Protein AF-A0A844NWA7-F1 (afdb_monomer)

Sequence (151 aa):
RWMRQHYPEQRPCFLFSRSERIAHPFISVETGQAMLVERLALKSALEQCKHQLRELQDKHDALLKQSTVIPACAQCPISDRAEATYLHIIGTMLELMLGQSPSGTPYSSFNSQEAIATAMIAHHGELMGITDRTLQAKFAQARRKLRSAVS

Structure (mmCIF, N/CA/C/O backbone):
data_AF-A0A844NWA7-F1
#
_entry.id   AF-A0A844NWA7-F1
#
loop_
_atom_site.group_PDB
_atom_site.id
_atom_site.type_symbol
_atom_site.label_atom_id
_atom_site.label_alt_id
_atom_site.label_comp_id
_atom_site.label_asym_id
_atom_site.label_entity_id
_atom_site.label_seq_id
_atom_site.pdbx_PDB_ins_code
_atom_site.Cartn_x
_atom_site.Cartn_y
_atom_site.Cartn_z
_atom_site.occupancy
_atom_site.B_iso_or_equiv
_atom_site.auth_seq_id
_atom_site.auth_comp_id
_atom_site.auth_asym_id
_atom_site.auth_atom_id
_atom_site.pdbx_PDB_model_num
ATOM 1 N N . ARG A 1 1 ? 25.373 12.951 -79.419 1.00 62.69 1 ARG A N 1
ATOM 2 C CA . ARG A 1 1 ? 25.790 12.198 -78.203 1.00 62.69 1 ARG A CA 1
ATOM 3 C C . ARG A 1 1 ? 26.819 12.947 -77.341 1.00 62.69 1 ARG A C 1
ATOM 5 O O . ARG A 1 1 ? 26.799 12.734 -76.141 1.00 62.69 1 ARG A O 1
ATOM 12 N N . TRP A 1 2 ? 27.613 13.870 -77.899 1.00 77.88 2 TRP A N 1
ATOM 13 C CA . TRP A 1 2 ? 28.657 14.644 -77.200 1.00 77.88 2 TRP A CA 1
ATOM 14 C C . TRP A 1 2 ? 28.201 15.414 -75.940 1.00 77.88 2 TRP A C 1
ATOM 16 O O . TRP A 1 2 ? 28.800 15.264 -74.883 1.00 77.88 2 TRP A O 1
ATOM 26 N N . MET A 1 3 ? 27.098 16.169 -75.998 1.00 76.31 3 MET A N 1
ATOM 27 C CA . MET A 1 3 ? 26.686 17.026 -74.870 1.00 76.31 3 MET A CA 1
ATOM 28 C C . MET A 1 3 ? 26.313 16.232 -73.601 1.00 76.31 3 MET A C 1
ATOM 30 O O . MET A 1 3 ? 26.644 16.654 -72.502 1.00 76.31 3 MET A O 1
ATOM 34 N N . ARG A 1 4 ? 25.723 15.031 -73.743 1.00 69.12 4 ARG A N 1
ATOM 35 C CA . ARG A 1 4 ? 25.460 14.124 -72.604 1.00 69.12 4 ARG A CA 1
ATOM 36 C C . ARG A 1 4 ? 26.738 13.570 -71.966 1.00 69.12 4 ARG A C 1
ATOM 38 O O . ARG A 1 4 ? 26.699 13.201 -70.803 1.00 69.12 4 ARG A O 1
ATOM 45 N N . GLN A 1 5 ? 27.825 13.468 -72.731 1.00 71.75 5 GLN A N 1
ATOM 46 C CA . GLN A 1 5 ? 29.094 12.897 -72.275 1.00 71.75 5 GLN A CA 1
ATOM 47 C C . GLN A 1 5 ? 30.012 13.949 -71.646 1.00 71.75 5 GLN A C 1
ATOM 49 O O . GLN A 1 5 ? 30.702 13.639 -70.685 1.00 71.75 5 GLN A O 1
ATOM 54 N N . HIS A 1 6 ? 30.007 15.181 -72.163 1.00 76.00 6 HIS A N 1
ATOM 55 C CA . HIS A 1 6 ? 30.931 16.232 -71.719 1.00 76.00 6 HIS A CA 1
ATOM 56 C C . HIS A 1 6 ? 30.297 17.277 -70.792 1.00 76.00 6 HIS A C 1
ATOM 58 O O . HIS A 1 6 ? 31.013 17.895 -70.012 1.00 76.00 6 HIS A O 1
ATOM 64 N N . TYR A 1 7 ? 28.973 17.464 -70.846 1.00 77.69 7 TYR A N 1
ATOM 65 C CA . TYR A 1 7 ? 28.261 18.479 -70.060 1.00 77.69 7 TYR A CA 1
ATOM 66 C C . TYR A 1 7 ? 26.940 17.925 -69.488 1.00 77.69 7 TYR A C 1
ATOM 68 O O . TYR A 1 7 ? 25.864 18.446 -69.787 1.00 77.69 7 TYR A O 1
ATOM 76 N N . PRO A 1 8 ? 26.980 16.848 -68.677 1.00 70.50 8 PRO A N 1
ATOM 77 C CA . PRO A 1 8 ? 25.778 16.162 -68.188 1.00 70.50 8 PRO A CA 1
ATOM 78 C C . PRO A 1 8 ? 24.862 17.053 -67.331 1.00 70.50 8 PRO A C 1
ATOM 80 O O . PRO A 1 8 ? 23.643 16.865 -67.379 1.00 70.50 8 PRO A O 1
ATOM 83 N N . GLU A 1 9 ? 25.443 18.034 -66.633 1.00 70.62 9 GLU A N 1
ATOM 84 C CA . GLU A 1 9 ? 24.768 19.023 -65.774 1.00 70.62 9 GLU A CA 1
ATOM 85 C C . GLU A 1 9 ? 24.154 20.198 -66.553 1.00 70.62 9 GLU A C 1
ATOM 87 O O . GLU A 1 9 ? 23.319 20.936 -66.034 1.00 70.62 9 GLU A O 1
ATOM 92 N N . GLN A 1 10 ? 24.542 20.389 -67.819 1.00 76.31 10 GLN A N 1
ATOM 93 C CA . GLN A 1 10 ? 24.051 21.480 -68.660 1.00 76.31 10 GLN A CA 1
ATOM 94 C C . GLN A 1 10 ? 23.194 20.902 -69.785 1.00 76.31 10 GLN A C 1
ATOM 96 O O . GLN A 1 10 ? 23.689 20.461 -70.821 1.00 76.31 10 GLN A O 1
ATOM 101 N N . ARG A 1 11 ? 21.872 20.897 -69.572 1.00 77.38 11 ARG A N 1
ATOM 102 C CA . ARG A 1 11 ? 20.884 20.366 -70.526 1.00 77.38 11 ARG A CA 1
ATOM 103 C C . ARG A 1 11 ? 19.966 21.474 -71.039 1.00 77.38 11 ARG A C 1
ATOM 105 O O . ARG A 1 11 ? 18.950 21.771 -70.404 1.00 77.38 11 ARG A O 1
ATOM 112 N N . PRO A 1 12 ? 20.283 22.084 -72.194 1.00 83.81 12 PRO A N 1
ATOM 113 C CA . PRO A 1 12 ? 19.467 23.144 -72.765 1.00 83.81 12 PRO A CA 1
ATOM 114 C C . PRO A 1 12 ? 18.063 22.662 -73.142 1.00 83.81 12 PRO A C 1
ATOM 116 O O . PRO A 1 12 ? 17.874 21.533 -73.597 1.00 83.81 12 PRO A O 1
ATOM 119 N N . CYS A 1 13 ? 17.074 23.547 -73.006 1.00 83.50 13 CYS A N 1
ATOM 120 C CA . CYS A 1 13 ? 15.666 23.239 -73.272 1.00 83.50 13 CYS A CA 1
ATOM 121 C C . CYS A 1 13 ? 15.360 22.844 -74.720 1.00 83.50 13 CYS A C 1
ATOM 123 O O . CYS A 1 13 ? 14.389 22.132 -74.951 1.00 83.50 13 CYS A O 1
ATOM 125 N N . PHE A 1 14 ? 16.179 23.294 -75.671 1.00 87.25 14 PHE A N 1
ATOM 126 C CA . PHE A 1 14 ? 15.984 23.050 -77.098 1.00 87.25 14 PHE A CA 1
ATOM 127 C C . PHE A 1 14 ? 16.537 21.694 -77.569 1.00 87.25 14 PHE A C 1
ATOM 129 O O . PHE A 1 14 ? 16.164 21.233 -78.641 1.00 87.25 14 PHE A O 1
ATOM 136 N N . LEU A 1 15 ? 17.404 21.044 -76.780 1.00 83.38 15 LEU A N 1
ATOM 137 C CA . LEU A 1 15 ? 17.989 19.731 -77.108 1.00 83.38 15 LEU A CA 1
ATOM 138 C C . LEU A 1 15 ? 17.419 18.585 -76.274 1.00 83.38 15 LEU A C 1
ATOM 140 O O . LEU A 1 15 ? 17.561 17.428 -76.662 1.00 83.38 15 LEU A O 1
ATOM 144 N N . PHE A 1 16 ? 16.809 18.893 -75.128 1.00 80.81 16 PHE A N 1
ATOM 145 C CA . PHE A 1 16 ? 16.330 17.901 -74.172 1.00 80.81 16 PHE A CA 1
ATOM 146 C C . PHE A 1 16 ? 14.909 18.220 -73.723 1.00 80.81 16 PHE A C 1
ATOM 148 O O . PHE A 1 16 ? 14.582 19.350 -73.339 1.00 80.81 16 PHE A O 1
ATOM 155 N N . SER A 1 17 ? 14.071 17.189 -73.709 1.00 82.69 17 SER A N 1
ATOM 156 C CA . SER A 1 17 ? 12.700 17.295 -73.217 1.00 82.69 17 SER A CA 1
ATOM 157 C C . SER A 1 17 ? 12.663 17.649 -71.722 1.00 82.69 17 SER A C 1
ATOM 159 O O . SER A 1 17 ? 13.653 17.537 -70.995 1.00 82.69 17 SER A O 1
ATOM 161 N N . ARG A 1 18 ? 11.504 18.104 -71.225 1.00 77.50 18 ARG A N 1
ATOM 162 C CA . ARG A 1 18 ? 11.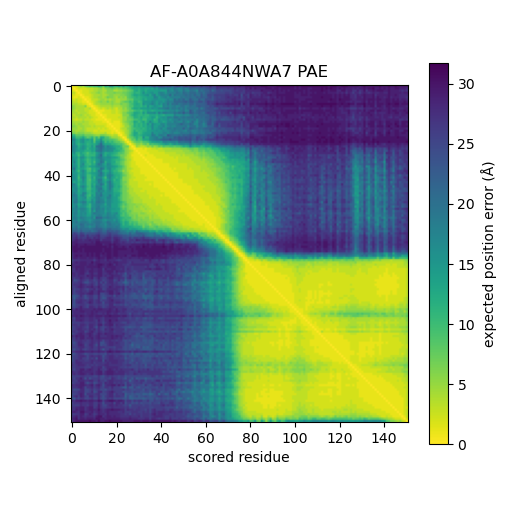336 18.448 -69.801 1.00 77.50 18 ARG A CA 1
ATOM 163 C C . ARG A 1 18 ? 11.670 17.263 -68.884 1.00 77.50 18 ARG A C 1
ATOM 165 O O . ARG A 1 18 ? 12.329 17.468 -67.872 1.00 77.50 18 ARG A O 1
ATOM 172 N N . SER A 1 19 ? 11.270 16.046 -69.247 1.00 75.12 19 SER A N 1
ATOM 173 C CA . SER A 1 19 ? 11.582 14.830 -68.486 1.00 75.12 19 SER A CA 1
ATOM 174 C C . SER A 1 19 ? 13.082 14.522 -68.474 1.00 75.12 19 SER A C 1
ATOM 176 O O . SER A 1 19 ? 13.630 14.225 -67.419 1.00 75.12 19 SER A O 1
ATOM 178 N N . GLU A 1 20 ? 13.782 14.689 -69.598 1.00 74.56 20 GLU A N 1
ATOM 179 C CA . GLU A 1 20 ? 15.239 14.494 -69.676 1.00 74.56 20 GLU A CA 1
ATOM 180 C C . GLU A 1 20 ? 16.040 15.568 -68.926 1.00 74.56 20 GLU A C 1
ATOM 182 O O . GLU A 1 20 ? 17.160 15.307 -68.491 1.00 74.56 20 GLU A O 1
ATOM 187 N N . ARG A 1 21 ? 15.492 16.775 -68.757 1.00 75.12 21 ARG A N 1
ATOM 188 C CA . ARG A 1 21 ? 16.121 17.845 -67.965 1.00 75.12 21 ARG A CA 1
ATOM 189 C C . ARG A 1 21 ? 15.929 17.679 -66.460 1.00 75.12 21 ARG A C 1
ATOM 191 O O . ARG A 1 21 ? 16.790 18.107 -65.705 1.00 75.12 21 ARG A O 1
ATOM 198 N N . ILE A 1 22 ? 14.820 17.074 -66.036 1.00 70.44 22 ILE A N 1
ATOM 199 C CA . ILE A 1 22 ? 14.517 16.817 -64.617 1.00 70.44 22 ILE A CA 1
ATOM 200 C C . ILE A 1 22 ? 15.156 15.501 -64.142 1.00 70.44 22 ILE A C 1
ATOM 202 O O . ILE A 1 22 ? 15.449 15.346 -62.958 1.00 70.44 22 ILE A O 1
ATOM 206 N N . ALA A 1 23 ? 15.403 14.555 -65.054 1.00 64.44 23 ALA A N 1
ATOM 207 C CA . ALA A 1 23 ? 16.129 13.328 -64.750 1.00 64.44 23 ALA A CA 1
ATOM 208 C C . ALA A 1 23 ? 17.564 13.651 -64.296 1.00 64.44 23 ALA A C 1
ATOM 210 O O . ALA A 1 23 ? 18.372 14.123 -65.098 1.00 64.44 23 ALA A O 1
ATOM 211 N N . HIS A 1 24 ? 17.875 13.394 -63.019 1.00 57.03 24 HIS A N 1
ATOM 212 C CA . HIS A 1 24 ? 19.195 13.668 -62.441 1.00 57.03 24 HIS A CA 1
ATOM 213 C C . HIS A 1 24 ? 20.295 12.986 -63.267 1.00 57.03 24 HIS A C 1
ATOM 215 O O . HIS A 1 24 ? 20.130 11.812 -63.615 1.00 57.03 24 HIS A O 1
ATOM 221 N N . PRO A 1 25 ? 21.384 13.685 -63.637 1.00 61.09 25 PRO A N 1
ATOM 222 C CA . PRO A 1 25 ? 22.192 13.252 -64.765 1.00 61.09 25 PRO A CA 1
ATOM 223 C C . PRO A 1 25 ? 22.860 11.892 -64.644 1.00 61.09 25 PRO A C 1
ATOM 225 O O . PRO A 1 25 ? 23.063 11.231 -65.661 1.00 61.09 25 PRO A O 1
ATOM 228 N N . PHE A 1 26 ? 23.161 11.473 -63.426 1.00 59.00 26 PHE A N 1
ATOM 229 C CA . PHE A 1 26 ? 23.766 10.200 -63.097 1.00 59.00 26 PHE A CA 1
ATOM 230 C C . PHE A 1 26 ? 23.651 10.113 -61.574 1.00 59.00 26 PHE A C 1
ATOM 232 O O . PHE A 1 26 ? 24.062 11.051 -60.895 1.00 59.00 26 PHE A O 1
ATOM 239 N N . ILE A 1 27 ? 23.076 9.057 -60.995 1.00 63.91 27 ILE A N 1
ATOM 240 C CA . ILE A 1 27 ? 23.367 8.795 -59.578 1.00 63.91 27 ILE A CA 1
ATOM 241 C C . ILE A 1 27 ? 24.880 8.570 -59.552 1.00 63.91 27 ILE A C 1
ATOM 243 O O . ILE A 1 27 ? 25.348 7.585 -60.121 1.00 63.91 27 ILE A O 1
ATOM 247 N N . SER A 1 28 ? 25.643 9.531 -59.020 1.00 73.81 28 SER A N 1
ATOM 248 C CA . SER A 1 28 ? 27.104 9.441 -59.012 1.00 73.81 28 SER A CA 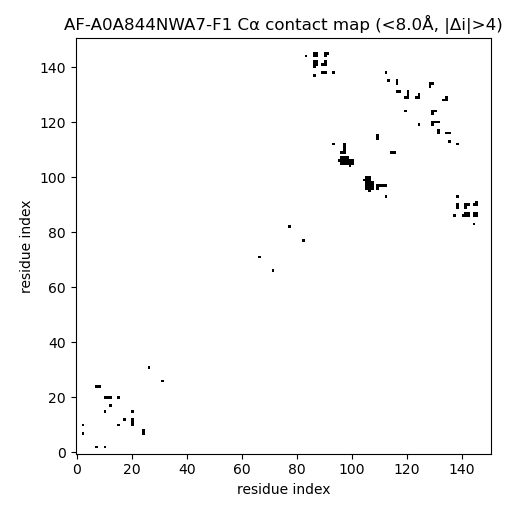1
ATOM 249 C C . SER A 1 28 ? 27.520 8.149 -58.320 1.00 73.81 28 SER A C 1
ATOM 251 O O . SER A 1 28 ? 26.874 7.714 -57.362 1.00 73.81 28 SER A O 1
ATOM 253 N N . VAL A 1 29 ? 28.611 7.540 -58.789 1.00 78.38 29 VAL A N 1
ATOM 254 C CA . VAL A 1 29 ? 29.218 6.384 -58.115 1.00 78.38 29 VAL A CA 1
ATOM 255 C C . VAL A 1 29 ? 29.466 6.714 -56.641 1.00 78.38 29 VAL A C 1
ATOM 257 O O . VAL A 1 29 ? 29.204 5.879 -55.782 1.00 78.38 29 VAL A O 1
ATOM 260 N N . GLU A 1 30 ? 29.857 7.954 -56.346 1.00 79.81 30 GLU A N 1
ATOM 261 C CA . GLU A 1 30 ? 30.055 8.465 -54.987 1.00 79.81 30 GLU A CA 1
ATOM 262 C C . GLU A 1 30 ? 28.755 8.469 -54.170 1.00 79.81 30 GLU A C 1
ATOM 264 O O . GLU A 1 30 ? 28.740 8.008 -53.032 1.00 79.81 30 GLU A O 1
ATOM 269 N N . THR A 1 31 ? 27.635 8.912 -54.752 1.00 83.56 31 THR A N 1
ATOM 270 C CA . THR A 1 31 ? 26.317 8.877 -54.094 1.00 83.56 31 THR A CA 1
ATOM 271 C C . THR A 1 31 ? 25.868 7.439 -53.842 1.00 83.56 31 THR A C 1
ATOM 273 O O . THR A 1 31 ? 25.386 7.122 -52.757 1.00 83.56 31 THR A O 1
ATOM 276 N N . GLY A 1 32 ? 26.072 6.541 -54.810 1.00 85.19 32 GLY A N 1
ATOM 277 C CA . GLY A 1 32 ? 25.780 5.116 -54.645 1.00 85.19 32 GLY A CA 1
ATOM 278 C C . GLY A 1 32 ? 26.629 4.462 -53.549 1.00 85.19 32 GLY A C 1
ATOM 279 O O . GLY A 1 32 ? 26.112 3.677 -52.754 1.00 85.19 32 GLY A O 1
ATOM 280 N N . GLN A 1 33 ? 27.914 4.815 -53.466 1.00 89.19 33 GLN A N 1
ATOM 281 C CA . GLN A 1 33 ? 28.819 4.365 -52.406 1.00 89.19 33 GLN A CA 1
ATOM 282 C C . GLN A 1 33 ? 28.403 4.913 -51.036 1.00 89.19 33 GLN A C 1
ATOM 284 O O . GLN A 1 33 ? 28.345 4.141 -50.082 1.00 89.19 33 GLN A O 1
ATOM 289 N N . ALA A 1 34 ? 28.042 6.196 -50.939 1.00 90.00 34 ALA A N 1
ATOM 290 C CA . ALA A 1 34 ? 27.546 6.801 -49.703 1.00 90.00 34 ALA A CA 1
ATOM 291 C C . ALA A 1 34 ? 26.274 6.098 -49.200 1.00 90.00 34 ALA A C 1
ATOM 293 O O . ALA A 1 34 ? 26.223 5.666 -48.049 1.00 90.00 34 ALA A O 1
ATOM 294 N N . MET A 1 35 ? 25.296 5.861 -50.082 1.00 91.75 35 MET A N 1
ATOM 295 C CA . MET A 1 35 ? 24.076 5.116 -49.741 1.00 91.75 35 MET A CA 1
ATOM 296 C C . MET A 1 35 ? 24.371 3.672 -49.313 1.00 91.75 35 MET A C 1
ATOM 298 O O . MET A 1 35 ? 23.699 3.130 -48.433 1.00 91.75 35 MET A O 1
ATOM 302 N N . LEU A 1 36 ? 25.371 3.020 -49.918 1.00 95.81 36 LEU A N 1
ATOM 303 C CA . LEU A 1 36 ? 25.789 1.678 -49.515 1.00 95.81 36 LEU A CA 1
ATOM 304 C C . LEU A 1 36 ? 26.409 1.684 -48.112 1.00 95.81 36 LEU A C 1
ATOM 306 O O . LEU A 1 36 ? 26.071 0.818 -47.305 1.00 95.81 36 LEU A O 1
ATOM 310 N N . VAL A 1 37 ? 27.272 2.657 -47.809 1.00 96.75 37 VAL A N 1
ATOM 311 C CA . VAL A 1 37 ? 27.876 2.829 -46.479 1.00 96.75 37 VAL A CA 1
ATOM 312 C C . VAL A 1 37 ? 26.797 3.081 -45.429 1.00 96.75 37 VAL A C 1
ATOM 314 O O . VAL A 1 37 ? 26.770 2.387 -44.413 1.00 96.75 37 VAL A O 1
ATOM 317 N N . GLU A 1 38 ? 25.857 3.990 -45.692 1.00 96.44 38 GLU A N 1
ATOM 318 C CA . GLU A 1 38 ? 24.724 4.255 -44.798 1.00 96.44 38 GLU A CA 1
ATOM 319 C C . GLU A 1 38 ? 23.873 3.004 -44.574 1.00 96.44 38 GLU A C 1
ATOM 321 O O . GLU A 1 38 ? 23.541 2.663 -43.439 1.00 96.44 38 GLU A O 1
ATOM 326 N N . ARG A 1 39 ? 23.572 2.252 -45.638 1.00 97.31 39 ARG A N 1
ATOM 327 C CA . ARG A 1 39 ? 22.820 0.998 -45.532 1.00 97.31 39 ARG A CA 1
ATOM 328 C C . ARG A 1 39 ? 23.543 -0.029 -44.661 1.00 97.31 39 ARG A C 1
ATOM 330 O O . ARG A 1 39 ? 22.896 -0.722 -43.874 1.00 97.31 39 ARG A O 1
ATOM 337 N N . LEU A 1 40 ? 24.860 -0.160 -44.810 1.00 98.12 40 LEU A N 1
ATOM 338 C CA . LEU A 1 40 ? 25.666 -1.071 -43.997 1.00 98.12 40 LEU A CA 1
ATOM 339 C C . LEU A 1 40 ? 25.706 -0.621 -42.531 1.00 98.12 40 LEU A C 1
ATOM 341 O O . LEU A 1 40 ? 25.538 -1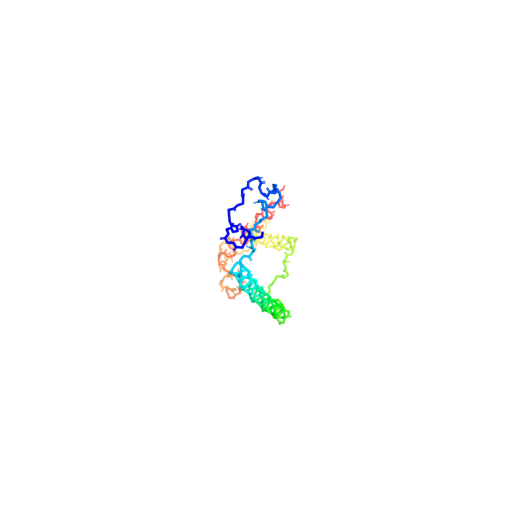.457 -41.641 1.00 98.12 40 LEU A O 1
ATOM 345 N N . ALA A 1 41 ? 25.843 0.682 -42.279 1.00 97.69 41 ALA A N 1
ATOM 346 C CA . ALA A 1 41 ? 25.805 1.255 -40.937 1.00 97.69 41 ALA A CA 1
ATOM 347 C C . ALA A 1 41 ? 24.447 1.018 -40.254 1.00 97.69 41 ALA A C 1
ATOM 349 O O . ALA A 1 41 ? 24.403 0.515 -39.131 1.00 97.69 41 ALA A O 1
ATOM 350 N N . LEU A 1 42 ? 23.337 1.278 -40.9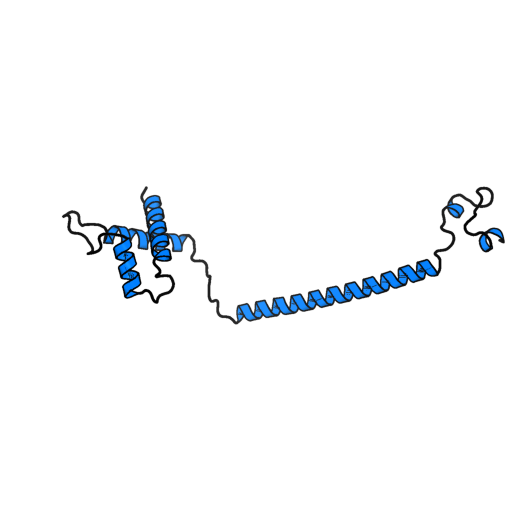52 1.00 97.50 42 LEU A N 1
ATOM 351 C CA . LEU A 1 42 ? 21.984 1.024 -40.446 1.00 97.50 42 LEU A CA 1
ATOM 352 C C . LEU A 1 42 ? 21.745 -0.462 -40.170 1.00 97.50 42 LEU A C 1
ATOM 354 O O . LEU A 1 42 ? 21.167 -0.813 -39.143 1.00 97.50 42 LEU A O 1
ATOM 358 N N . LYS A 1 43 ? 22.218 -1.351 -41.052 1.00 98.00 43 LYS A N 1
ATOM 359 C CA . LYS A 1 43 ? 22.123 -2.800 -40.835 1.00 98.00 43 LYS A CA 1
ATOM 360 C C . LYS A 1 43 ? 22.893 -3.227 -39.582 1.00 98.00 43 LYS A C 1
ATOM 362 O O . LYS A 1 43 ? 22.380 -4.031 -38.811 1.00 98.00 43 LYS A O 1
ATOM 367 N N . SER A 1 44 ? 24.086 -2.673 -39.367 1.00 97.62 44 SER A N 1
ATOM 368 C CA . SER A 1 44 ? 24.888 -2.922 -38.164 1.00 97.62 44 SER A CA 1
ATOM 369 C C . SER A 1 44 ? 24.169 -2.448 -36.895 1.00 97.62 44 SER A C 1
ATOM 371 O O . SER A 1 44 ? 23.994 -3.228 -35.959 1.00 97.62 44 SER A O 1
ATOM 373 N N . ALA A 1 45 ? 23.661 -1.212 -36.890 1.00 97.25 45 ALA A N 1
ATOM 374 C CA . ALA A 1 45 ? 22.929 -0.647 -35.756 1.00 97.25 45 ALA A CA 1
ATOM 375 C C . ALA A 1 45 ? 21.656 -1.445 -35.422 1.00 97.25 45 ALA A C 1
ATOM 377 O O . ALA A 1 45 ? 21.338 -1.672 -34.255 1.00 97.25 45 ALA A O 1
ATOM 378 N N . LEU A 1 46 ? 20.945 -1.925 -36.444 1.00 98.25 46 LEU A N 1
ATOM 379 C CA . LEU A 1 46 ? 19.755 -2.754 -36.274 1.00 98.25 46 LEU A CA 1
ATOM 380 C C . LEU A 1 46 ? 20.091 -4.094 -35.607 1.00 98.25 46 LEU A C 1
ATOM 382 O O . LEU A 1 46 ? 19.390 -4.513 -34.685 1.00 98.25 46 LEU A O 1
ATOM 386 N N . GLU A 1 47 ? 21.168 -4.759 -36.029 1.00 98.06 47 GLU A N 1
ATOM 387 C CA . GLU A 1 47 ? 21.601 -6.009 -35.398 1.00 98.06 47 GLU A CA 1
ATOM 388 C C . GLU A 1 47 ? 22.086 -5.798 -33.955 1.00 98.06 47 GLU A C 1
ATOM 390 O O . GLU A 1 47 ? 21.758 -6.604 -33.082 1.00 98.06 47 GLU A O 1
ATOM 395 N N . GLN A 1 48 ? 22.763 -4.682 -33.665 1.00 97.50 48 GLN A N 1
ATOM 396 C CA . GLN A 1 48 ? 23.126 -4.301 -32.294 1.00 97.50 48 GLN A CA 1
ATOM 397 C C . GLN A 1 48 ? 21.886 -4.094 -31.413 1.00 97.50 48 GLN A C 1
ATOM 399 O O . GLN A 1 48 ? 21.799 -4.666 -30.328 1.00 97.50 48 GLN A O 1
ATOM 404 N N . CYS A 1 49 ? 20.888 -3.351 -31.898 1.00 97.19 49 CYS A N 1
ATOM 405 C CA . CYS A 1 49 ? 19.640 -3.124 -31.169 1.00 97.19 49 CYS A CA 1
ATOM 406 C C . CYS A 1 49 ? 18.898 -4.442 -30.888 1.00 97.19 49 CYS A C 1
ATOM 408 O O . CYS A 1 49 ? 18.468 -4.695 -29.762 1.00 97.19 49 CYS A O 1
ATOM 410 N N . LYS A 1 50 ? 18.818 -5.344 -31.878 1.00 97.88 50 LYS A N 1
ATOM 411 C CA . LYS A 1 50 ? 18.243 -6.686 -31.687 1.00 97.88 50 LYS A CA 1
ATOM 412 C C . LYS A 1 50 ? 18.999 -7.514 -30.651 1.00 97.88 50 LYS A C 1
ATOM 414 O O . LYS A 1 50 ? 18.383 -8.352 -29.994 1.00 97.88 50 LYS A O 1
ATOM 419 N N . HIS A 1 51 ? 20.318 -7.362 -30.557 1.00 97.75 51 HIS A N 1
ATOM 420 C CA . HIS A 1 51 ? 21.114 -8.051 -29.545 1.00 97.75 51 HIS A CA 1
ATOM 421 C C . HIS A 1 51 ? 20.806 -7.505 -28.148 1.00 97.75 51 HIS A C 1
ATOM 423 O O . HIS A 1 51 ? 20.541 -8.281 -27.236 1.00 97.75 51 HIS A O 1
ATOM 429 N N . GLN A 1 52 ? 20.776 -6.181 -27.988 1.00 96.88 52 GLN A N 1
ATOM 430 C CA . GLN A 1 52 ? 20.434 -5.539 -26.714 1.00 96.88 52 GLN A CA 1
ATOM 431 C C . GLN A 1 52 ? 19.024 -5.910 -26.247 1.00 96.88 52 GLN A C 1
ATOM 433 O O . GLN A 1 52 ? 18.810 -6.170 -25.066 1.00 96.88 52 GLN A O 1
ATOM 438 N N . LEU A 1 53 ? 18.067 -5.979 -27.175 1.00 97.31 53 LEU A N 1
ATOM 439 C CA . LEU A 1 53 ? 16.700 -6.381 -26.866 1.00 97.31 53 LEU A CA 1
ATOM 440 C C . LEU A 1 53 ? 16.630 -7.833 -26.383 1.00 97.31 53 LEU A C 1
ATOM 442 O O . LEU A 1 53 ? 15.965 -8.097 -25.387 1.00 97.31 53 LEU A O 1
ATOM 446 N N . ARG A 1 54 ? 17.358 -8.750 -27.034 1.00 97.44 54 ARG A N 1
ATOM 447 C CA . ARG A 1 54 ? 17.471 -10.145 -26.581 1.00 97.44 54 ARG A CA 1
ATOM 448 C C . ARG A 1 54 ? 18.093 -10.239 -25.190 1.00 97.44 54 ARG A C 1
ATOM 450 O O . ARG A 1 54 ? 17.531 -10.887 -24.322 1.00 97.44 54 ARG A O 1
ATOM 457 N N . GLU A 1 55 ? 19.178 -9.512 -24.939 1.00 97.12 55 GLU A N 1
ATOM 458 C CA . GLU A 1 55 ? 19.828 -9.495 -23.624 1.00 97.12 55 GLU A CA 1
ATOM 459 C C . GLU A 1 55 ? 18.904 -8.953 -22.517 1.00 97.12 55 GLU A C 1
ATOM 461 O O . GLU A 1 55 ? 18.888 -9.468 -21.399 1.00 97.12 55 GLU A O 1
ATOM 466 N N . LEU A 1 56 ? 18.114 -7.916 -22.811 1.00 96.56 56 LEU A N 1
ATOM 467 C CA . LEU A 1 56 ? 17.118 -7.391 -21.875 1.00 96.56 56 LEU A CA 1
ATOM 468 C C . LEU A 1 56 ? 15.973 -8.375 -21.634 1.00 96.56 56 LEU A C 1
ATOM 470 O O . LEU A 1 56 ? 15.529 -8.500 -20.494 1.00 96.56 56 LEU A O 1
ATOM 474 N N . GLN A 1 57 ? 15.513 -9.072 -22.674 1.00 96.69 57 GLN A N 1
ATOM 475 C CA . GLN A 1 57 ? 14.512 -10.130 -22.543 1.00 96.69 57 GLN A CA 1
ATOM 476 C C . GLN A 1 57 ? 15.036 -11.277 -21.674 1.00 96.69 57 GLN A C 1
ATOM 478 O O . GLN A 1 57 ? 14.368 -11.652 -20.716 1.00 96.69 57 GLN A O 1
ATOM 483 N N . ASP A 1 58 ? 16.264 -11.741 -21.906 1.00 95.94 58 ASP A N 1
ATOM 484 C CA . ASP A 1 58 ? 16.887 -12.795 -21.100 1.00 95.94 58 ASP A CA 1
ATOM 485 C C . ASP A 1 58 ? 17.020 -12.379 -19.626 1.00 95.94 58 ASP A C 1
ATOM 487 O O . ASP A 1 58 ? 16.730 -13.161 -18.718 1.00 95.94 58 ASP A O 1
ATOM 491 N N . LYS A 1 59 ? 17.410 -11.121 -19.366 1.00 93.88 59 LYS A N 1
ATOM 492 C CA . LYS A 1 59 ? 17.451 -10.558 -18.005 1.00 93.88 59 LYS A CA 1
ATOM 493 C C . LYS A 1 59 ? 16.062 -10.488 -17.377 1.00 93.88 59 LYS A C 1
ATOM 49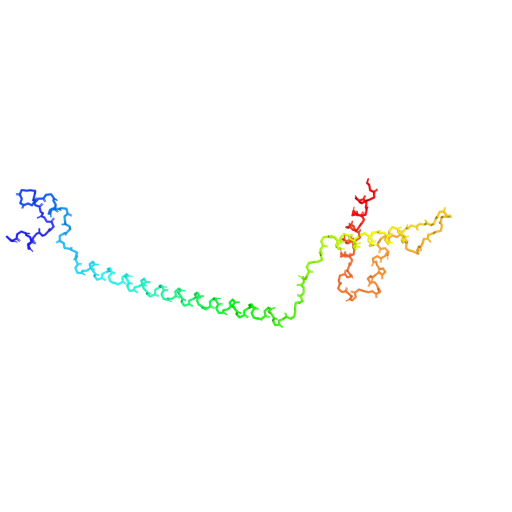5 O O . LYS A 1 59 ? 15.917 -10.824 -16.204 1.00 93.88 59 LYS A O 1
ATOM 500 N N . HIS A 1 60 ? 15.051 -10.059 -18.128 1.00 92.81 60 HIS A N 1
ATOM 501 C CA . HIS A 1 60 ? 13.672 -9.998 -17.649 1.00 92.81 60 HIS A CA 1
ATOM 502 C C . HIS A 1 60 ? 13.146 -11.390 -17.282 1.00 92.81 60 HIS A C 1
ATOM 504 O O . HIS A 1 60 ? 12.635 -11.583 -16.180 1.00 92.81 60 HIS A O 1
ATOM 510 N N . ASP A 1 61 ? 13.360 -12.376 -18.149 1.00 92.50 61 ASP A N 1
ATOM 511 C CA . ASP A 1 61 ? 12.955 -13.760 -17.916 1.00 92.50 61 ASP A CA 1
ATOM 512 C C . ASP A 1 61 ? 13.705 -14.379 -16.731 1.00 92.50 61 ASP A C 1
ATOM 514 O O . ASP A 1 61 ? 13.122 -15.124 -15.939 1.00 92.50 61 ASP A O 1
ATOM 518 N N . ALA A 1 62 ? 14.991 -14.056 -16.564 1.00 89.88 62 ALA A N 1
ATOM 519 C CA . ALA A 1 62 ? 15.769 -14.467 -15.399 1.00 89.88 62 ALA A CA 1
ATOM 520 C C . ALA A 1 62 ? 15.221 -13.858 -14.099 1.00 89.88 62 ALA A C 1
ATOM 522 O O . ALA A 1 62 ? 15.094 -14.573 -13.103 1.00 89.88 62 ALA A O 1
ATOM 523 N N . LEU A 1 63 ? 14.848 -12.574 -14.106 1.00 86.19 63 LEU A N 1
ATOM 524 C CA . LEU A 1 63 ? 14.229 -11.906 -12.957 1.00 86.19 63 LEU A CA 1
ATOM 525 C C . LEU A 1 63 ? 12.851 -12.490 -12.627 1.00 86.19 63 LEU A C 1
ATOM 527 O O . LEU A 1 63 ? 12.566 -12.731 -11.456 1.00 86.19 63 LEU A O 1
ATOM 531 N N . LEU A 1 64 ? 12.018 -12.781 -13.631 1.00 82.75 64 LEU A N 1
ATOM 532 C CA . LEU A 1 64 ? 10.733 -13.454 -13.420 1.00 82.75 64 LEU A CA 1
ATOM 533 C C . LEU A 1 64 ? 10.926 -14.837 -12.790 1.00 82.75 64 LEU A C 1
ATOM 535 O O . LEU A 1 64 ? 10.271 -15.161 -11.801 1.00 82.75 64 LEU A O 1
ATOM 539 N N . LYS A 1 65 ? 11.875 -15.632 -13.298 1.00 81.88 65 LYS A N 1
ATOM 540 C CA . LYS A 1 65 ? 12.211 -16.940 -12.715 1.00 81.88 65 LYS A CA 1
ATOM 541 C C . LYS A 1 65 ? 12.719 -16.807 -11.279 1.00 81.88 65 LYS A C 1
ATOM 543 O O . LYS A 1 65 ? 12.264 -17.548 -10.411 1.00 81.88 65 LYS A O 1
ATOM 548 N N . GLN A 1 66 ? 13.590 -15.841 -10.987 1.00 71.25 66 GLN A N 1
ATOM 549 C CA . GLN A 1 66 ? 14.020 -15.562 -9.611 1.00 71.25 66 GLN A CA 1
ATOM 550 C C . GLN A 1 66 ? 12.843 -15.159 -8.714 1.00 71.25 66 GLN A C 1
ATOM 552 O O . GLN A 1 66 ? 12.738 -15.664 -7.601 1.00 71.25 66 GLN A O 1
ATOM 557 N N . SER A 1 67 ? 11.909 -14.344 -9.208 1.00 59.16 67 SER A N 1
ATOM 558 C CA . SER A 1 67 ? 10.696 -13.967 -8.472 1.00 59.16 67 SER A CA 1
ATOM 559 C C . SER A 1 67 ? 9.774 -15.153 -8.174 1.00 59.16 67 SER A C 1
ATOM 561 O O . SER A 1 67 ? 9.039 -15.096 -7.195 1.00 59.16 67 SER A O 1
ATOM 563 N N . THR A 1 68 ? 9.789 -16.215 -8.987 1.00 58.97 68 THR A N 1
ATOM 564 C CA . THR A 1 68 ? 9.035 -17.451 -8.697 1.00 58.97 68 THR A CA 1
ATOM 565 C C . THR A 1 68 ? 9.735 -18.380 -7.700 1.00 58.97 68 THR A C 1
ATOM 567 O O . THR A 1 68 ? 9.084 -19.243 -7.118 1.00 58.97 68 THR A O 1
ATOM 570 N N . VAL A 1 69 ? 11.049 -18.218 -7.501 1.00 57.91 69 VAL A N 1
ATOM 571 C CA . VAL A 1 69 ? 11.877 -19.058 -6.614 1.00 57.91 69 VAL A CA 1
ATOM 572 C C . VAL A 1 69 ? 12.119 -18.393 -5.254 1.00 57.91 69 VAL A C 1
ATOM 574 O O . VAL A 1 69 ? 12.326 -19.085 -4.260 1.00 57.91 69 VAL A O 1
ATOM 577 N N . ILE A 1 70 ? 12.034 -17.063 -5.173 1.00 49.44 70 ILE A N 1
ATOM 578 C CA . ILE A 1 70 ? 11.909 -16.354 -3.899 1.00 49.44 70 ILE A CA 1
ATOM 579 C C . ILE A 1 70 ? 10.479 -16.616 -3.402 1.00 49.44 70 ILE A C 1
ATOM 581 O O . ILE A 1 70 ? 9.537 -16.157 -4.051 1.00 49.44 70 ILE A O 1
ATOM 585 N N . PRO A 1 71 ? 10.265 -17.353 -2.292 1.00 47.91 71 PRO A N 1
ATOM 586 C CA . PRO A 1 71 ? 8.927 -17.474 -1.736 1.00 47.91 71 PRO A CA 1
ATOM 587 C C . PRO A 1 71 ? 8.436 -16.059 -1.462 1.00 47.91 71 PRO A C 1
ATOM 589 O O . PRO A 1 71 ? 9.177 -15.260 -0.895 1.00 47.91 71 PRO A O 1
ATOM 592 N N . ALA A 1 72 ? 7.226 -15.763 -1.928 1.00 47.12 72 ALA A N 1
ATOM 593 C CA . ALA A 1 72 ? 6.522 -14.498 -1.807 1.00 47.12 72 ALA A CA 1
ATOM 594 C C . ALA A 1 72 ? 6.607 -13.899 -0.389 1.00 47.12 72 ALA A C 1
ATOM 596 O O . ALA A 1 72 ? 5.690 -14.007 0.421 1.00 47.12 72 ALA A O 1
ATOM 597 N N . CYS A 1 73 ? 7.714 -13.237 -0.080 1.00 49.38 73 CYS A N 1
ATOM 598 C CA . CYS A 1 73 ? 7.818 -12.339 1.045 1.00 49.38 73 CYS A CA 1
ATOM 599 C C . CYS A 1 73 ? 7.221 -11.019 0.568 1.00 49.38 73 CYS A C 1
ATOM 601 O O . CYS A 1 73 ? 7.874 -10.246 -0.126 1.00 49.38 73 CYS A O 1
ATOM 603 N N . ALA A 1 74 ? 5.972 -10.811 0.986 1.00 53.66 74 ALA A N 1
ATOM 604 C CA . ALA A 1 74 ? 5.162 -9.601 0.900 1.00 53.66 74 ALA A CA 1
ATOM 605 C C . ALA A 1 74 ? 4.131 -9.549 -0.245 1.00 53.66 74 ALA A C 1
ATOM 607 O O . ALA A 1 74 ? 4.458 -9.470 -1.422 1.00 53.66 74 ALA A O 1
ATOM 608 N N . GLN A 1 75 ? 2.874 -9.409 0.196 1.00 52.28 75 GLN A N 1
ATOM 609 C CA . GLN A 1 75 ? 1.719 -8.854 -0.517 1.00 52.28 75 GLN A CA 1
ATOM 610 C C . GLN A 1 75 ? 0.849 -9.841 -1.309 1.00 52.28 75 GLN A C 1
ATOM 612 O O . GLN A 1 75 ? 0.563 -9.642 -2.483 1.00 52.28 75 GLN A O 1
ATOM 617 N N . CYS A 1 76 ? 0.223 -10.785 -0.602 1.00 51.62 76 CYS A N 1
ATOM 618 C CA . CYS A 1 76 ? -1.234 -10.802 -0.740 1.00 51.62 76 CYS A CA 1
ATOM 619 C C . CYS A 1 76 ? -1.726 -9.487 -0.114 1.00 51.62 76 CYS A C 1
ATOM 621 O O . CYS A 1 76 ? -1.549 -9.326 1.099 1.00 51.62 76 CYS A O 1
ATOM 623 N N . PRO A 1 77 ? -2.255 -8.514 -0.877 1.00 66.12 77 PRO A N 1
ATOM 624 C CA . PRO A 1 77 ? -2.842 -7.338 -0.261 1.00 66.12 77 PRO A CA 1
ATOM 625 C C . PRO A 1 77 ? -3.957 -7.823 0.666 1.00 66.12 77 PRO A C 1
ATOM 627 O O . PRO A 1 77 ? -4.832 -8.591 0.256 1.00 66.12 77 PRO A O 1
ATOM 630 N N . ILE A 1 78 ? -3.899 -7.431 1.941 1.00 69.25 78 ILE A N 1
ATOM 631 C CA . ILE A 1 78 ? -5.050 -7.586 2.828 1.00 69.25 78 ILE A CA 1
ATOM 632 C C . ILE A 1 78 ? -6.196 -6.873 2.111 1.00 69.25 78 ILE A C 1
ATOM 634 O O . ILE A 1 78 ? -6.073 -5.693 1.802 1.00 69.25 78 ILE A O 1
ATOM 638 N N . SER A 1 79 ? -7.272 -7.594 1.783 1.00 87.00 79 SER A N 1
ATOM 639 C CA . SER A 1 79 ? -8.422 -6.965 1.124 1.00 87.00 79 SER A CA 1
ATOM 640 C C . SER A 1 79 ? -8.923 -5.780 1.956 1.00 87.00 79 SER A C 1
ATOM 642 O O . SER A 1 79 ? -8.912 -5.867 3.187 1.00 87.00 79 SER A O 1
ATOM 644 N N . ASP A 1 80 ? -9.443 -4.733 1.313 1.00 87.94 80 ASP A N 1
ATOM 645 C CA . ASP A 1 80 ? -9.991 -3.552 2.003 1.00 87.94 80 ASP A CA 1
ATOM 646 C C . ASP A 1 80 ? -10.991 -3.933 3.106 1.00 87.94 80 ASP A C 1
ATOM 648 O O . ASP A 1 80 ? -11.028 -3.333 4.182 1.00 87.94 80 ASP A O 1
ATOM 652 N N . ARG A 1 81 ? -11.776 -4.995 2.866 1.00 89.94 81 ARG A N 1
ATOM 653 C CA . ARG A 1 81 ? -12.706 -5.564 3.847 1.00 89.94 81 ARG A CA 1
ATOM 654 C C . ARG A 1 81 ? -11.982 -6.097 5.083 1.00 89.94 81 ARG A C 1
ATOM 656 O O . ARG A 1 81 ? -12.401 -5.797 6.195 1.00 89.94 81 ARG A O 1
ATOM 663 N N . ALA A 1 82 ? -10.926 -6.886 4.899 1.00 93.56 82 ALA A N 1
ATOM 664 C CA . ALA A 1 82 ? -10.157 -7.449 6.005 1.00 93.56 82 ALA A CA 1
ATOM 665 C C . ALA A 1 82 ? -9.396 -6.359 6.778 1.00 93.56 82 ALA A C 1
ATOM 667 O O . ALA A 1 82 ? -9.395 -6.386 8.007 1.00 93.56 82 ALA A O 1
ATOM 668 N N . GLU A 1 83 ? -8.825 -5.360 6.092 1.00 93.62 83 GLU A N 1
ATOM 669 C CA . GLU A 1 83 ? -8.191 -4.219 6.765 1.00 93.62 83 GLU A CA 1
ATOM 670 C C . GLU A 1 83 ? -9.213 -3.457 7.616 1.00 93.62 83 GLU A C 1
ATOM 672 O O . GLU A 1 83 ? -8.954 -3.179 8.789 1.00 93.62 83 GLU A O 1
ATOM 677 N N . ALA A 1 84 ? -10.400 -3.177 7.067 1.00 94.50 84 ALA A N 1
ATOM 678 C CA . ALA A 1 84 ? -11.479 -2.541 7.815 1.00 94.50 84 ALA A CA 1
ATOM 679 C C . ALA A 1 84 ? -11.883 -3.367 9.046 1.00 94.50 84 ALA A C 1
ATOM 681 O O . ALA A 1 84 ? -12.024 -2.807 10.132 1.00 94.50 84 ALA A O 1
ATOM 682 N N . THR A 1 85 ? -12.008 -4.692 8.913 1.00 96.12 85 THR A N 1
ATOM 683 C CA . THR A 1 85 ? -12.292 -5.583 10.046 1.00 96.12 85 T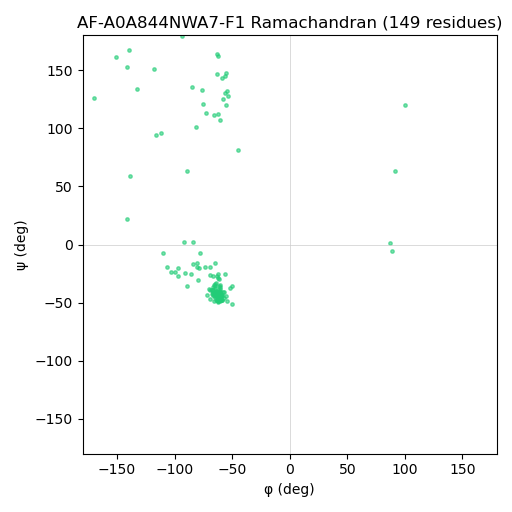HR A CA 1
ATOM 684 C C . THR A 1 85 ? -11.223 -5.476 11.135 1.00 96.12 85 THR A C 1
ATOM 686 O O . THR A 1 85 ? -11.577 -5.283 12.297 1.00 96.12 85 THR A O 1
ATOM 689 N N . TYR A 1 86 ? -9.931 -5.526 10.793 1.00 96.31 86 TYR A N 1
ATOM 690 C CA . TYR A 1 86 ? -8.861 -5.389 11.787 1.00 96.31 86 TYR A CA 1
ATOM 691 C C . TYR A 1 86 ? -8.861 -4.018 12.462 1.00 96.31 86 TYR A C 1
ATOM 693 O O . TYR A 1 86 ? -8.705 -3.929 13.677 1.00 96.31 86 TYR A O 1
ATOM 701 N N . LEU A 1 87 ? -9.097 -2.946 11.705 1.00 97.12 87 LEU A N 1
ATOM 702 C CA . LEU A 1 87 ? -9.193 -1.598 12.261 1.00 97.12 87 LEU A CA 1
ATOM 703 C C . LEU A 1 87 ? -10.405 -1.431 13.186 1.00 97.12 87 LEU A C 1
ATOM 705 O O . LEU A 1 87 ? -10.289 -0.737 14.192 1.00 97.12 87 LEU A O 1
ATOM 709 N N . HIS A 1 88 ? -11.538 -2.079 12.902 1.00 97.75 88 HIS A N 1
ATOM 710 C CA . HIS A 1 88 ? -12.681 -2.096 13.818 1.00 97.75 88 HIS A CA 1
ATOM 711 C C . HIS A 1 88 ? -12.376 -2.870 15.101 1.00 97.75 88 HIS A C 1
ATOM 713 O O . HIS A 1 88 ? -12.698 -2.386 16.183 1.00 97.75 88 HIS A O 1
ATOM 719 N N . ILE A 1 89 ? -11.718 -4.030 15.009 1.00 98.00 89 ILE A N 1
ATOM 720 C CA . ILE A 1 89 ? -11.304 -4.805 16.190 1.00 98.00 89 ILE A CA 1
ATOM 721 C C . ILE A 1 89 ? -10.351 -3.973 17.057 1.00 98.00 89 ILE A C 1
ATOM 723 O O . ILE A 1 89 ? -10.582 -3.820 18.251 1.00 98.00 89 ILE A O 1
ATOM 727 N N . ILE A 1 90 ? -9.330 -3.357 16.456 1.00 97.44 90 ILE A N 1
ATOM 728 C CA . ILE A 1 90 ? -8.389 -2.491 17.182 1.00 97.44 90 ILE A CA 1
ATOM 729 C C . ILE A 1 90 ? -9.125 -1.301 17.806 1.00 97.44 90 ILE A C 1
ATOM 731 O O . ILE A 1 90 ? -8.920 -0.988 18.974 1.00 97.44 90 ILE A O 1
ATOM 735 N N . GLY A 1 91 ? -9.997 -0.635 17.046 1.00 97.56 91 GLY A N 1
ATOM 736 C CA . GLY A 1 91 ? -10.737 0.531 17.526 1.00 97.56 91 GLY A CA 1
ATOM 737 C C . GLY A 1 91 ? -11.644 0.198 18.709 1.00 97.56 91 GLY A C 1
ATOM 738 O O . GLY A 1 91 ? -11.652 0.931 19.693 1.00 97.56 91 GLY A O 1
ATOM 739 N N . THR A 1 92 ? -12.366 -0.921 18.632 1.00 97.81 92 THR A N 1
ATOM 740 C CA . THR A 1 92 ? -13.280 -1.370 19.693 1.00 97.81 92 THR A CA 1
ATOM 741 C C . THR A 1 92 ? -12.519 -1.829 20.931 1.00 97.81 92 THR A C 1
ATOM 743 O O . THR A 1 92 ? -12.920 -1.498 22.043 1.00 97.81 92 THR A O 1
ATOM 746 N N . MET A 1 93 ? -11.376 -2.502 20.766 1.00 97.69 93 MET A N 1
ATOM 747 C CA . MET A 1 93 ? -10.477 -2.804 21.883 1.00 97.69 93 MET A CA 1
ATOM 748 C C . MET A 1 93 ? -9.979 -1.528 22.567 1.00 97.69 93 MET A C 1
ATOM 750 O O . MET A 1 93 ? -10.013 -1.452 23.790 1.00 97.69 93 MET A O 1
ATOM 754 N N . LEU A 1 94 ? -9.576 -0.504 21.805 1.00 97.56 94 LEU A N 1
ATOM 755 C CA . LEU A 1 94 ? -9.149 0.778 22.374 1.00 97.56 94 LEU A CA 1
ATOM 756 C C . LEU A 1 94 ? -10.279 1.477 23.144 1.00 97.56 94 LEU A C 1
ATOM 758 O O . LEU A 1 94 ? -10.030 2.002 24.226 1.00 97.56 94 LEU A O 1
ATOM 762 N N . GLU A 1 95 ? -11.506 1.489 22.614 1.00 96.50 95 GLU A N 1
ATOM 763 C CA . GLU A 1 95 ? -12.665 2.057 23.317 1.00 96.50 95 GLU A CA 1
ATOM 764 C C . GLU A 1 95 ? -13.005 1.287 24.594 1.00 96.50 95 GLU A C 1
ATOM 766 O O . GLU A 1 95 ? -13.276 1.912 25.615 1.00 96.50 95 GLU A O 1
ATOM 771 N N . LEU A 1 96 ? -12.937 -0.047 24.568 1.00 96.38 96 LEU A N 1
ATOM 772 C CA . LEU A 1 96 ? -13.157 -0.868 25.757 1.00 96.38 96 LEU A CA 1
ATOM 773 C C . LEU A 1 96 ? -12.069 -0.643 26.804 1.00 96.38 96 LEU A C 1
ATOM 775 O O . LEU A 1 96 ? -12.391 -0.395 27.958 1.00 96.38 96 LEU A O 1
ATOM 779 N N . MET A 1 97 ? -10.790 -0.679 26.422 1.00 97.00 97 MET A N 1
ATOM 780 C CA . MET A 1 97 ? -9.676 -0.500 27.359 1.00 97.00 97 MET A CA 1
ATOM 781 C C . MET A 1 97 ? -9.715 0.864 28.052 1.00 97.00 97 MET A C 1
ATOM 783 O O . MET A 1 97 ? -9.391 0.954 29.233 1.00 97.00 97 MET A O 1
ATOM 787 N N . LEU A 1 98 ? -10.124 1.911 27.335 1.00 96.44 98 LEU A N 1
ATOM 788 C CA . LEU A 1 98 ? -10.249 3.272 27.867 1.00 96.44 98 LEU A CA 1
ATOM 789 C C . LEU A 1 98 ? -11.650 3.578 28.417 1.00 96.44 98 LEU A C 1
ATOM 791 O O . LEU A 1 98 ? -11.926 4.706 28.825 1.00 96.44 98 LEU A O 1
ATOM 795 N N . GLY A 1 99 ? -12.541 2.591 28.384 1.00 95.75 99 GLY A N 1
ATOM 796 C CA . GLY A 1 99 ? -13.913 2.696 28.836 1.00 95.75 99 GLY A CA 1
ATOM 797 C C . GLY A 1 99 ? -14.089 2.260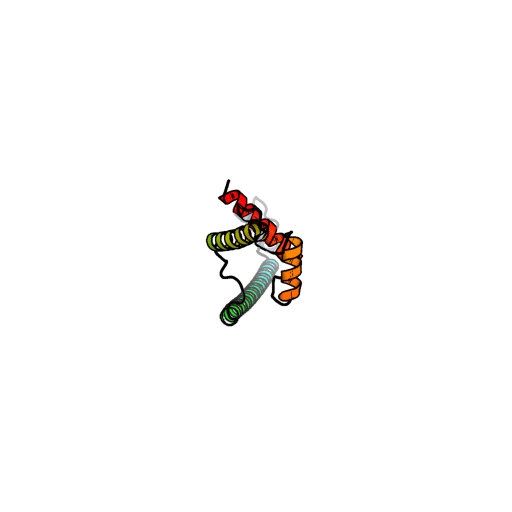 30.284 1.00 95.75 99 GLY A C 1
ATOM 798 O O . GLY A 1 99 ? -13.171 1.813 30.977 1.00 95.75 99 GLY A O 1
ATOM 799 N N . GLN A 1 100 ? -15.333 2.351 30.728 1.00 96.44 100 GLN A N 1
ATOM 800 C CA . GLN A 1 100 ? -15.755 1.963 32.064 1.00 96.44 100 GLN A CA 1
ATOM 801 C C . GLN A 1 100 ? -17.120 1.284 32.004 1.00 96.44 100 GLN A C 1
ATOM 803 O O . GLN A 1 100 ? -17.925 1.545 31.109 1.00 96.44 100 GLN A O 1
ATOM 808 N N . SER A 1 101 ? -17.379 0.417 32.975 1.00 93.62 101 SER A N 1
ATOM 809 C CA . SER A 1 101 ? -18.684 -0.204 33.177 1.00 93.62 101 SER A CA 1
ATOM 810 C C . SER A 1 101 ? -19.772 0.833 33.496 1.00 93.62 101 SER A C 1
ATOM 812 O O . SER A 1 101 ? -19.453 1.941 33.937 1.00 93.62 101 SER A O 1
ATOM 814 N N . PRO A 1 102 ? -21.068 0.482 33.361 1.00 93.38 102 PRO A N 1
ATOM 815 C CA . PRO A 1 102 ? -22.172 1.369 33.746 1.00 93.38 102 PRO A CA 1
ATOM 816 C C . PRO A 1 102 ? -22.111 1.841 35.207 1.00 93.38 102 PRO A C 1
ATOM 818 O O . PRO A 1 102 ? -22.619 2.908 35.534 1.00 93.38 102 PRO A O 1
ATOM 821 N N . SER A 1 103 ? -21.460 1.067 36.081 1.00 94.12 103 SER A N 1
ATOM 822 C CA . SER A 1 103 ? -21.227 1.400 37.492 1.00 94.12 103 SER A CA 1
ATOM 823 C C . SER A 1 103 ? -19.992 2.283 37.725 1.00 94.12 103 SER A C 1
ATOM 825 O O . SER A 1 103 ? -19.664 2.577 38.870 1.00 94.12 103 SER A O 1
ATOM 827 N N . GLY A 1 104 ? -19.292 2.699 36.665 1.00 93.75 104 GLY A N 1
ATOM 828 C CA . GLY A 1 104 ? -18.125 3.583 36.723 1.00 93.75 104 GLY A CA 1
ATOM 829 C C . GLY A 1 104 ? -16.780 2.882 36.933 1.00 93.75 104 GLY A C 1
ATOM 830 O O . GLY A 1 104 ? -15.758 3.555 36.994 1.00 93.75 104 GLY A O 1
ATOM 831 N N . THR A 1 105 ? -16.734 1.550 37.028 1.00 95.00 105 THR A N 1
ATOM 832 C CA . THR A 1 105 ? -15.465 0.807 37.151 1.00 95.00 105 THR A CA 1
ATOM 833 C C . THR A 1 105 ? -14.739 0.757 35.800 1.00 95.00 105 THR A C 1
ATOM 835 O O . THR A 1 105 ? -15.332 0.211 34.864 1.00 95.00 105 THR A O 1
ATOM 838 N N . PRO A 1 106 ? -13.496 1.268 35.673 1.00 96.38 106 PRO A N 1
ATOM 839 C CA . PRO A 1 106 ? -12.709 1.171 34.441 1.00 96.38 106 PRO A CA 1
ATOM 840 C C . PRO A 1 106 ? -12.472 -0.280 34.025 1.00 96.38 106 PRO A C 1
ATOM 842 O O . PRO A 1 106 ? -12.253 -1.144 34.875 1.00 96.38 106 PRO A O 1
ATOM 845 N N . TYR A 1 107 ? -12.486 -0.553 32.721 1.00 96.19 107 TYR A N 1
ATOM 846 C CA . TYR A 1 107 ? -12.232 -1.906 32.213 1.00 96.19 107 TYR A CA 1
ATOM 847 C C . TYR A 1 107 ? -10.746 -2.277 32.180 1.00 96.19 107 TYR A C 1
ATOM 849 O O . TYR A 1 107 ? -10.413 -3.460 32.145 1.00 96.19 107 TYR A O 1
ATOM 857 N N . SER A 1 108 ? -9.846 -1.292 32.187 1.00 96.75 108 SER A N 1
ATOM 858 C CA . SER A 1 108 ? -8.403 -1.520 32.247 1.00 96.75 108 SER A C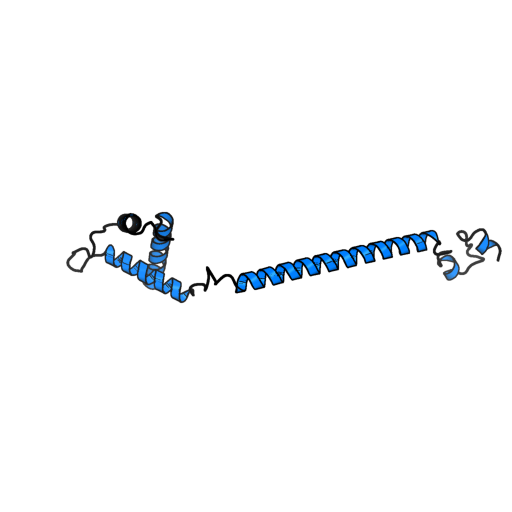A 1
ATOM 859 C C . SER A 1 108 ? -7.713 -0.518 33.173 1.00 96.75 108 SER A C 1
ATOM 861 O O . SER A 1 108 ? -8.295 0.488 33.574 1.00 96.75 108 SER A O 1
ATOM 863 N N . SER A 1 109 ? -6.450 -0.792 33.506 1.00 95.88 109 SER A N 1
ATOM 864 C CA . SER A 1 109 ? -5.584 0.135 34.243 1.00 95.88 109 SER A CA 1
ATOM 865 C C . SER A 1 109 ? -5.010 1.256 33.370 1.00 95.88 109 SER A C 1
ATOM 867 O O . SER A 1 109 ? -4.351 2.155 33.893 1.00 95.88 109 SER A O 1
ATOM 869 N N . PHE A 1 110 ? -5.216 1.210 32.050 1.00 97.44 110 PHE A N 1
ATOM 870 C CA . PHE A 1 110 ? -4.745 2.241 31.135 1.00 97.44 110 PHE A CA 1
ATOM 871 C C . PHE A 1 110 ? -5.743 3.393 31.062 1.00 97.44 110 PHE A C 1
ATOM 873 O O . PHE A 1 110 ? -6.944 3.189 30.922 1.00 97.44 110 PHE A O 1
ATOM 880 N N . ASN A 1 111 ? -5.226 4.619 31.107 1.00 94.19 111 ASN A N 1
ATOM 881 C CA . ASN A 1 111 ? -6.022 5.846 31.078 1.00 94.19 111 ASN A CA 1
ATOM 882 C C . ASN A 1 111 ? -5.865 6.643 29.771 1.00 94.19 111 ASN A C 1
ATOM 884 O O . ASN A 1 111 ? -6.579 7.623 29.565 1.00 94.19 111 ASN A O 1
ATOM 888 N N . SER A 1 112 ? -4.943 6.246 28.888 1.00 96.38 112 SER A N 1
ATOM 889 C CA . SER A 1 112 ? -4.694 6.935 27.623 1.00 96.38 112 SER A CA 1
ATOM 890 C C . SER A 1 112 ? -4.185 5.992 26.529 1.00 96.38 112 SER A C 1
ATOM 892 O O . SER A 1 112 ? -3.688 4.895 26.795 1.00 96.38 112 SER A O 1
ATOM 894 N N . GLN A 1 113 ? -4.301 6.430 25.272 1.00 96.44 113 GLN A N 1
ATOM 895 C CA . GLN A 1 113 ? -3.770 5.702 24.113 1.00 96.44 113 GLN A CA 1
ATOM 896 C C . GLN A 1 113 ? -2.241 5.610 24.154 1.00 96.44 113 GLN A C 1
ATOM 898 O O . GLN A 1 113 ? -1.673 4.590 23.772 1.00 96.44 113 GLN A O 1
ATOM 903 N N . GLU A 1 114 ? -1.582 6.657 24.644 1.00 97.31 114 GLU A N 1
ATOM 904 C CA . GLU A 1 114 ? -0.131 6.729 24.804 1.00 97.31 114 GLU A CA 1
ATOM 905 C C . GLU A 1 114 ? 0.354 5.728 25.859 1.00 97.31 114 GLU A C 1
ATOM 907 O O . GLU A 1 114 ? 1.368 5.064 25.647 1.00 97.31 114 GLU A O 1
ATOM 912 N N . ALA A 1 115 ? -0.391 5.553 26.959 1.00 97.69 115 ALA A N 1
ATOM 913 C CA . ALA A 1 115 ? -0.083 4.548 27.975 1.00 97.69 115 ALA A CA 1
ATOM 914 C C . ALA A 1 115 ? -0.162 3.121 27.402 1.00 97.69 115 ALA A C 1
ATOM 916 O O . ALA A 1 115 ? 0.728 2.306 27.649 1.00 97.69 115 ALA A O 1
ATOM 917 N N . ILE A 1 116 ? -1.177 2.843 26.573 1.00 97.81 116 ILE A N 1
ATOM 918 C CA . ILE A 1 116 ? -1.316 1.559 25.867 1.00 97.81 116 ILE A CA 1
ATOM 919 C C . ILE A 1 116 ? -0.154 1.356 24.884 1.00 97.81 116 ILE 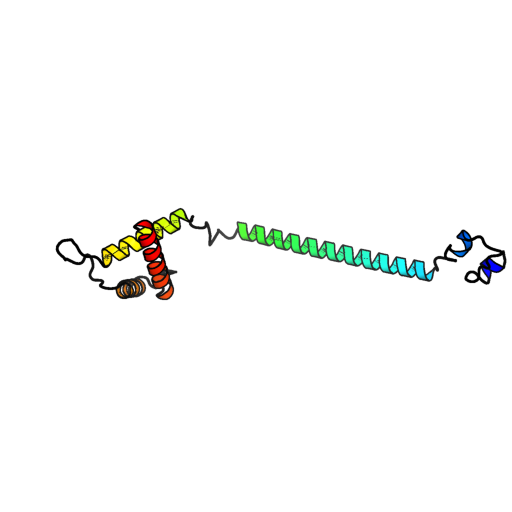A C 1
ATOM 921 O O . ILE A 1 116 ? 0.470 0.297 24.888 1.00 97.81 116 ILE A O 1
ATOM 925 N N . ALA A 1 117 ? 0.176 2.365 24.070 1.00 97.25 117 ALA A N 1
ATOM 926 C CA . ALA A 1 117 ? 1.276 2.281 23.107 1.00 97.25 117 ALA A CA 1
ATOM 927 C C . ALA A 1 117 ? 2.625 2.043 23.802 1.00 97.25 117 ALA A C 1
ATOM 929 O O . ALA A 1 117 ? 3.392 1.176 23.386 1.00 97.25 117 ALA A O 1
ATOM 930 N N . THR A 1 118 ? 2.883 2.761 24.896 1.00 97.81 118 THR A N 1
ATOM 931 C CA . THR A 1 118 ? 4.103 2.612 25.698 1.00 97.81 118 THR A CA 1
ATOM 932 C C . THR A 1 118 ? 4.218 1.199 26.262 1.00 97.81 118 THR A C 1
ATOM 934 O O . THR A 1 118 ? 5.276 0.585 26.152 1.00 97.81 118 THR A O 1
ATOM 937 N N . ALA A 1 119 ? 3.126 0.649 26.803 1.00 97.69 119 ALA A N 1
ATOM 938 C CA . ALA A 1 119 ? 3.108 -0.724 27.296 1.00 97.69 119 ALA A CA 1
ATOM 939 C C . ALA A 1 119 ? 3.348 -1.743 26.170 1.00 97.69 119 ALA A C 1
ATOM 941 O O . ALA A 1 119 ? 4.151 -2.657 26.335 1.00 97.69 119 ALA A O 1
ATOM 942 N N . MET A 1 120 ? 2.724 -1.566 25.000 1.00 97.38 120 MET A N 1
ATOM 943 C CA . MET A 1 120 ? 2.959 -2.445 23.848 1.00 97.38 120 MET A CA 1
ATOM 944 C C . MET A 1 120 ? 4.424 -2.441 23.405 1.00 97.38 120 MET A C 1
ATOM 946 O O . MET A 1 120 ? 4.978 -3.503 23.150 1.00 97.38 120 MET A O 1
ATOM 950 N N . ILE A 1 121 ? 5.068 -1.273 23.347 1.00 97.75 121 ILE A N 1
ATOM 951 C CA . ILE A 1 121 ? 6.489 -1.160 22.984 1.00 97.75 121 ILE A CA 1
ATOM 952 C C . ILE A 1 121 ? 7.379 -1.792 24.056 1.00 97.75 121 ILE A C 1
ATOM 954 O O . ILE A 1 121 ? 8.331 -2.490 23.723 1.00 97.75 121 ILE A O 1
ATOM 958 N N . ALA A 1 122 ? 7.064 -1.577 25.335 1.00 97.69 122 ALA A N 1
ATOM 959 C CA . ALA A 1 122 ? 7.833 -2.139 26.440 1.00 97.69 122 ALA A CA 1
ATOM 960 C C . ALA A 1 122 ? 7.790 -3.677 26.470 1.00 97.69 122 ALA A C 1
ATOM 962 O O . ALA A 1 122 ? 8.771 -4.302 26.865 1.00 97.69 122 ALA A O 1
ATOM 963 N N . HIS A 1 123 ? 6.671 -4.280 26.058 1.00 96.69 123 HIS A N 1
ATOM 964 C CA . HIS A 1 123 ? 6.482 -5.732 26.094 1.00 96.69 123 HIS A CA 1
ATOM 965 C C . HIS A 1 123 ? 6.764 -6.449 24.768 1.00 96.69 123 HIS A C 1
ATOM 967 O O . HIS A 1 123 ? 7.087 -7.633 24.803 1.00 96.69 123 HIS A O 1
ATOM 973 N N . HIS A 1 124 ? 6.610 -5.768 23.628 1.00 96.50 124 HIS A N 1
ATOM 974 C CA . HIS A 1 124 ? 6.619 -6.383 22.292 1.00 96.50 124 HIS A CA 1
ATOM 975 C C . HIS A 1 124 ? 7.333 -5.535 21.222 1.00 96.50 124 HIS A C 1
ATOM 977 O O . HIS A 1 124 ? 7.046 -5.665 20.029 1.00 96.50 124 HIS A O 1
ATOM 983 N N . GLY A 1 125 ? 8.222 -4.620 21.617 1.00 92.94 125 GLY A N 1
ATOM 984 C CA . GLY A 1 125 ? 8.897 -3.688 20.704 1.00 92.94 125 GLY A CA 1
ATOM 985 C C . GLY A 1 125 ? 9.830 -4.341 19.673 1.00 92.94 125 GLY A C 1
ATOM 986 O O . GLY A 1 125 ? 10.194 -3.707 18.686 1.00 92.94 125 GLY A O 1
ATOM 987 N N . GLU A 1 126 ? 10.208 -5.603 19.867 1.00 92.31 126 GLU A N 1
ATOM 988 C CA . GLU A 1 126 ? 10.970 -6.415 18.915 1.00 92.31 126 GLU A CA 1
ATOM 989 C C . GLU A 1 126 ? 10.138 -6.875 17.709 1.00 92.31 126 GLU A C 1
ATOM 991 O O . GLU A 1 126 ? 10.693 -7.234 16.666 1.00 92.31 126 GLU A O 1
ATOM 996 N N . LEU A 1 127 ? 8.806 -6.856 17.828 1.00 93.75 127 LEU A N 1
ATOM 997 C CA . LEU A 1 127 ? 7.916 -7.228 16.740 1.00 93.75 127 LEU A CA 1
ATOM 998 C C . LEU A 1 127 ? 7.844 -6.105 15.701 1.00 93.75 127 LEU A C 1
ATOM 1000 O O . LEU A 1 127 ? 7.615 -4.931 16.007 1.00 93.75 127 LEU A O 1
ATOM 1004 N N . MET A 1 128 ? 7.979 -6.481 14.429 1.00 90.44 128 MET A N 1
ATOM 1005 C CA . MET A 1 128 ? 7.835 -5.548 13.315 1.00 90.44 128 MET A CA 1
ATOM 1006 C C . MET A 1 128 ? 6.492 -4.807 13.399 1.00 90.44 128 MET A C 1
ATOM 1008 O O . MET A 1 128 ? 5.428 -5.418 13.475 1.00 90.44 128 MET A O 1
ATOM 1012 N N . GLY A 1 129 ? 6.543 -3.475 13.334 1.00 88.44 129 GLY A N 1
ATOM 1013 C CA . GLY A 1 129 ? 5.353 -2.622 13.370 1.00 88.44 129 GLY A CA 1
ATOM 1014 C C . GLY A 1 129 ? 4.897 -2.208 14.773 1.00 88.44 129 GLY A C 1
ATOM 1015 O O . GLY A 1 129 ? 4.022 -1.350 14.874 1.00 88.44 129 GLY A O 1
ATOM 1016 N N . ILE A 1 130 ? 5.514 -2.713 15.847 1.00 96.19 130 ILE A N 1
ATOM 1017 C CA . ILE A 1 130 ? 5.283 -2.243 17.223 1.00 96.19 130 ILE A CA 1
ATOM 1018 C C . ILE A 1 130 ? 6.258 -1.102 17.538 1.00 96.19 130 ILE A C 1
ATOM 1020 O O . ILE A 1 130 ? 7.141 -1.189 18.384 1.00 96.19 130 ILE A O 1
ATOM 1024 N N . THR A 1 131 ? 6.112 -0.002 16.800 1.00 96.44 131 THR A N 1
ATOM 1025 C CA . THR A 1 131 ? 6.853 1.244 17.040 1.00 96.44 131 THR A CA 1
ATOM 1026 C C . THR A 1 131 ? 5.887 2.364 17.383 1.00 96.44 131 THR A C 1
ATOM 1028 O O . THR A 1 131 ? 4.759 2.367 16.890 1.00 96.44 131 THR A O 1
ATOM 1031 N N . ASP A 1 132 ? 6.331 3.344 18.173 1.00 96.12 132 ASP A N 1
ATOM 1032 C CA . ASP A 1 132 ? 5.496 4.472 18.614 1.00 96.12 132 ASP A CA 1
ATOM 1033 C C . ASP A 1 132 ? 4.767 5.148 17.442 1.00 96.12 132 ASP A C 1
ATOM 1035 O O . ASP A 1 132 ? 3.537 5.206 17.404 1.00 96.12 132 ASP A O 1
ATOM 1039 N N . ARG A 1 133 ? 5.514 5.505 16.391 1.00 96.25 133 ARG A N 1
ATOM 1040 C CA . ARG A 1 133 ? 4.960 6.074 15.154 1.00 96.25 133 ARG A CA 1
ATOM 1041 C C . ARG A 1 133 ? 3.880 5.192 14.518 1.00 96.25 133 ARG A C 1
ATOM 1043 O O . ARG A 1 133 ? 2.864 5.708 14.051 1.00 96.25 133 ARG A O 1
ATOM 1050 N N . THR A 1 134 ? 4.108 3.881 14.440 1.00 97.19 134 THR A N 1
ATOM 1051 C CA . THR A 1 134 ? 3.179 2.953 13.774 1.00 97.19 134 THR A CA 1
ATOM 1052 C C . THR A 1 134 ? 1.914 2.761 14.599 1.00 97.19 134 THR A C 1
ATOM 1054 O O . THR A 1 134 ? 0.815 2.819 14.047 1.00 97.19 134 THR A O 1
ATOM 1057 N N . LEU A 1 135 ? 2.056 2.593 15.915 1.00 97.56 135 LEU A N 1
ATOM 1058 C CA . LEU A 1 135 ? 0.937 2.437 16.838 1.00 97.56 135 LEU A CA 1
ATOM 1059 C C . LEU A 1 135 ? 0.070 3.693 16.862 1.00 97.56 135 LEU A C 1
ATOM 1061 O O . LEU A 1 135 ? -1.137 3.587 16.662 1.00 97.56 135 LEU A O 1
ATOM 1065 N N . GLN A 1 136 ? 0.665 4.884 16.982 1.00 96.81 136 GLN A N 1
ATOM 1066 C CA . GLN A 1 136 ? -0.079 6.147 16.925 1.00 96.81 136 GLN A CA 1
ATOM 1067 C C . GLN A 1 136 ? -0.872 6.282 15.618 1.00 96.81 136 GLN A C 1
ATOM 1069 O O . GLN A 1 136 ? -2.064 6.602 15.635 1.00 96.81 136 GLN A O 1
ATOM 1074 N N . ALA A 1 137 ? -0.242 5.977 14.477 1.00 97.12 137 ALA A N 1
ATOM 1075 C CA . ALA A 1 137 ? -0.911 6.012 13.182 1.00 97.12 137 ALA A CA 1
ATOM 1076 C C . ALA A 1 137 ? -2.071 5.003 13.105 1.00 97.12 137 ALA A C 1
ATOM 1078 O O . ALA A 1 137 ? -3.175 5.365 12.686 1.00 97.12 137 ALA A O 1
ATOM 1079 N N . LYS A 1 138 ? -1.858 3.754 13.540 1.00 97.12 138 LYS A N 1
ATOM 1080 C CA . LYS A 1 138 ? -2.878 2.696 13.500 1.00 97.12 138 LYS A CA 1
ATOM 1081 C C . LYS A 1 138 ? -4.020 2.941 14.479 1.00 97.12 138 LYS A C 1
ATOM 1083 O O . LYS A 1 138 ? -5.171 2.759 14.095 1.00 97.12 138 LYS A O 1
ATOM 1088 N N . PHE A 1 139 ? -3.747 3.435 15.683 1.00 97.75 139 PHE A N 1
ATOM 1089 C CA . PHE A 1 139 ? -4.775 3.814 16.656 1.00 97.75 139 PHE A CA 1
ATOM 1090 C C . PHE A 1 139 ? -5.635 4.966 16.132 1.00 97.75 139 PHE A C 1
ATOM 1092 O O . PHE A 1 139 ? -6.867 4.908 16.191 1.00 97.75 139 PHE A O 1
ATOM 1099 N N . ALA A 1 140 ? -5.013 5.985 15.532 1.00 97.38 140 ALA A N 1
ATOM 1100 C CA . ALA A 1 140 ? -5.741 7.080 14.903 1.00 97.38 140 ALA A CA 1
ATOM 1101 C C . ALA A 1 140 ? -6.608 6.595 13.728 1.00 97.38 140 ALA A C 1
ATOM 1103 O O . ALA A 1 140 ? -7.767 7.006 13.613 1.00 97.38 140 ALA A O 1
ATOM 1104 N N . GLN A 1 141 ? -6.076 5.712 12.875 1.00 97.56 141 GLN A N 1
ATOM 1105 C CA . GLN A 1 141 ? -6.803 5.117 11.748 1.00 97.56 141 GLN A CA 1
ATOM 1106 C C . GLN A 1 141 ? -8.002 4.288 12.237 1.00 97.56 141 GLN A C 1
ATOM 1108 O O . GLN A 1 141 ? -9.121 4.492 11.763 1.00 97.56 141 GLN A O 1
ATOM 1113 N N . ALA A 1 142 ? -7.783 3.419 13.226 1.00 97.88 142 ALA A N 1
ATOM 1114 C CA . ALA A 1 142 ? -8.797 2.560 13.827 1.00 97.88 142 ALA A CA 1
ATOM 1115 C C . ALA A 1 142 ? -9.956 3.373 14.418 1.00 97.88 142 ALA A C 1
ATOM 1117 O O . ALA A 1 142 ? -11.115 3.127 14.094 1.00 97.88 142 ALA A O 1
ATOM 1118 N N . ARG A 1 143 ? -9.656 4.424 15.192 1.00 96.38 143 ARG A N 1
ATOM 1119 C CA . ARG A 1 143 ? -10.682 5.309 15.769 1.00 96.38 143 ARG A CA 1
ATOM 1120 C C . ARG A 1 143 ? -11.474 6.077 14.717 1.00 96.38 143 ARG A C 1
ATOM 1122 O O . ARG A 1 143 ? -12.678 6.253 14.869 1.00 96.38 143 ARG A O 1
ATOM 1129 N N . ARG A 1 144 ? -10.820 6.566 13.656 1.00 96.56 144 ARG A N 1
ATOM 1130 C CA . ARG A 1 144 ? -11.524 7.236 12.547 1.00 96.56 144 ARG A CA 1
ATOM 1131 C C . ARG A 1 144 ? -12.482 6.272 11.855 1.00 96.56 144 ARG A C 1
ATOM 1133 O O . ARG A 1 144 ? -13.622 6.653 11.612 1.00 96.56 144 ARG A O 1
ATOM 1140 N N . LYS A 1 145 ? -12.032 5.043 11.581 1.00 95.50 145 LYS A N 1
ATOM 1141 C CA . LYS A 1 145 ? -12.864 4.017 10.946 1.00 95.50 145 LYS A CA 1
ATOM 1142 C C . LYS A 1 145 ? -14.034 3.588 11.819 1.00 95.50 145 LYS A C 1
ATOM 1144 O O . LYS A 1 145 ? -15.157 3.573 11.327 1.00 95.50 145 LYS A O 1
ATOM 1149 N N . LEU A 1 146 ? -13.798 3.353 13.106 1.00 95.44 146 LEU A N 1
ATOM 1150 C CA . LEU A 1 146 ? -14.862 3.010 14.041 1.00 95.44 146 LEU A CA 1
ATOM 1151 C C . LEU A 1 146 ? -15.914 4.122 14.138 1.00 95.44 146 LEU A C 1
ATOM 1153 O O . LEU A 1 146 ? -17.095 3.855 13.951 1.00 95.44 146 LEU A O 1
ATOM 1157 N N . ARG A 1 147 ? -15.498 5.386 14.303 1.00 94.44 147 ARG A N 1
ATOM 1158 C CA . ARG A 1 147 ? -16.436 6.521 14.312 1.00 94.44 147 ARG A CA 1
ATOM 1159 C C . ARG A 1 147 ? -17.254 6.621 13.029 1.00 94.44 147 ARG A C 1
ATOM 1161 O O . ARG A 1 147 ? -18.446 6.877 13.113 1.00 94.44 147 ARG A O 1
ATOM 1168 N N . SER A 1 148 ? -16.640 6.396 11.865 1.00 93.00 148 SER A N 1
ATOM 1169 C CA . SER A 1 148 ? -17.367 6.402 10.587 1.00 93.00 148 SER A CA 1
ATOM 1170 C C . SER A 1 148 ? -18.333 5.230 10.407 1.00 93.00 148 SER A C 1
ATOM 1172 O O . SER A 1 148 ? -19.194 5.310 9.546 1.00 93.00 148 SER A O 1
ATOM 1174 N N . ALA A 1 149 ? -18.165 4.141 11.162 1.00 90.44 149 ALA A N 1
ATOM 1175 C CA . ALA A 1 149 ? -19.053 2.982 11.114 1.00 90.44 149 ALA A CA 1
ATOM 1176 C C . ALA A 1 149 ? -20.212 3.077 12.122 1.00 90.44 149 ALA A C 1
ATOM 1178 O O . ALA A 1 149 ? -21.233 2.425 11.928 1.00 90.44 149 ALA A O 1
ATOM 1179 N N . VAL A 1 150 ? -20.032 3.844 13.204 1.00 86.38 150 VAL A N 1
ATOM 1180 C CA . VAL A 1 150 ? -21.022 4.025 14.283 1.00 86.38 150 VAL A CA 1
ATOM 1181 C C . VAL A 1 150 ? -21.863 5.301 14.104 1.00 86.38 150 VAL A C 1
ATOM 1183 O O . VAL A 1 150 ? -22.940 5.390 14.688 1.00 86.38 150 VAL A O 1
ATOM 1186 N N . SER A 1 151 ? -21.385 6.276 13.318 1.00 71.62 151 SER A N 1
ATOM 1187 C CA . SER A 1 151 ? -22.148 7.486 12.944 1.00 71.62 151 SER A CA 1
ATOM 1188 C C . SER A 1 151 ? -23.104 7.206 11.792 1.00 71.62 151 SER A C 1
ATOM 1190 O O . SER A 1 151 ? -24.215 7.773 11.821 1.00 71.62 151 SER A O 1
#

Foldseek 3Di:
DVCLVPPLLDDDCVRDPPVSNPPRSDCDPVVVVVVVVVVVVVVVVVVVVVVVVVVVVVVVVVVVVVVVVPPPPDDPPCPPVNLLVVLQVLQVVVCQQCDADPVRHRNHPDPDLQSVLVVQCVVPVVDPQSDPVSSVVSNVVSNVSNVVVVD

Mean predicted aligned error: 15.93 Å

pLDDT: mean 87.4, std 13.72, range [47.12, 98.25]

Nearest PDB structures (foldseek):
  4tvq-assembly1_B  TM=2.006E-01  e=5.333E+00  Homo sapiens

Radius of gyration: 40.56 Å; Cα contacts (8 Å, |Δi|>4): 73; chains: 1; bounding box: 53×42×116 Å

Organism: Pseudomonas aeruginosa (NCBI:txid287)

Secondary structure (DSSP, 8-state):
-HHHHH-TT---TTTS-HHHHHS-S---HHHHHHHHHHHHHHHHHHHHHHHHHHHHHHHHHHHHHHHHHS---S--PPPHHHHHHHHHHHHHHHHHHT-B-TTS-BSSS--SHHHHHHHHHHHHTTSTT-SHHHHHHHHHHHHHHHHHHH-

Solvent-accessible surface area (backbone atoms only — not comparable to full-atom values): 8818 Å² total; per-residue (Å²): 119,64,58,69,74,78,35,53,90,65,66,56,76,91,84,36,54,74,67,65,58,68,47,74,78,59,86,43,70,65,56,55,49,51,54,50,52,52,51,52,51,52,53,51,53,50,53,52,51,56,49,54,52,50,54,50,48,53,50,50,54,50,50,53,52,47,58,70,69,46,74,84,82,78,74,82,72,73,48,72,68,56,50,50,51,51,29,39,53,52,23,52,50,52,52,47,39,64,29,56,46,99,87,66,52,58,67,42,94,45,86,46,73,66,55,49,48,51,50,48,35,75,76,42,42,87,44,90,72,42,40,73,72,48,42,55,52,49,52,53,51,9,44,54,52,37,50,69,72,74,107